Protein AF-A0AAQ3NLH4-F1 (afdb_monomer)

Organism: Vigna mungo (NCBI:txid3915)

Mean predicted aligned error: 10.69 Å

Nearest PDB structures (foldseek):
  6k2l-assembly1_B  TM=4.422E-01  e=6.473E-01  Aeromonas hydrophila
  2z4t-assembly1_A  TM=4.462E-01  e=2.396E+00  Photobacterium sp. JT-ISH-224
  4r9v-assembly1_A  TM=3.915E-01  e=8.870E+00  Photobacterium damselae

Secondary structure (DSSP, 8-state):
-----S-S-EEEE-----------------HHHHHHTS--TTS-GGGGEEEEEE--TTTHHHHHHHHHHH--TTT--EEEEESS--PPPTTHHHHSPEEEEPPP-TTS---STTHHHHHHHHHHHHHHHHT--TT--EEEEEETT----HHHHHHT-

Sequence (157 aa):
EIEFGVSSGFVVRQSLTLFPQPHTFPTPPSLLHHLSTQQNPLRKPTFHTVFGIAASSRLWRQRKEYMKLWWRPNETRGIVWLDQEVKSEAGDETLLPTLRISSDVSKFKVKNPGGELGVRISRIVSETVRLGMENVRWFVMGDDDTFFLTENLVKVL

Foldseek 3Di:
DDPPDPDAWDKDFDPPPDPDDPDDDDDDDDPVVVVVVPPPVPAALQNQEEEQAEEELVCCVPLLVLQLVADDFPNYHYEYEYCDDHDDDPCCVRRDYHYDHQDDPPVPDDPDVPVSVVVSQVSSVVVRVVVVDPNYGMYMYRYSNHDDPSVVVSVVD

Structure (mmCIF, N/CA/C/O backbone):
data_AF-A0AAQ3NLH4-F1
#
_entry.id   AF-A0AAQ3NLH4-F1
#
loop_
_atom_site.group_PDB
_atom_site.id
_atom_site.type_symbol
_atom_site.label_atom_id
_atom_site.label_alt_id
_atom_site.label_comp_id
_atom_site.label_asym_id
_atom_site.label_entity_id
_atom_site.label_seq_id
_atom_site.pdbx_PDB_ins_code
_atom_site.Cartn_x
_atom_site.Cartn_y
_atom_site.Cartn_z
_atom_site.occupancy
_atom_site.B_iso_or_equiv
_atom_site.auth_seq_id
_atom_site.auth_comp_id
_atom_site.auth_asym_id
_atom_site.auth_atom_id
_atom_site.pdbx_PDB_model_num
ATOM 1 N N . GLU A 1 1 ? -5.935 -17.051 -18.764 1.00 25.34 1 GLU A N 1
ATOM 2 C CA . GLU A 1 1 ? -5.192 -15.862 -19.213 1.00 25.34 1 GLU A CA 1
ATOM 3 C C . GLU A 1 1 ? -5.725 -14.695 -18.398 1.00 25.34 1 GLU A C 1
ATOM 5 O O . GLU A 1 1 ? -6.916 -14.435 -18.468 1.00 25.34 1 GLU A O 1
ATOM 10 N N . ILE A 1 2 ? -4.932 -14.157 -17.469 1.00 28.17 2 ILE A N 1
ATOM 11 C CA . ILE A 1 2 ? -5.350 -13.013 -16.645 1.00 28.17 2 ILE A CA 1
ATOM 12 C C . ILE A 1 2 ? -4.693 -11.797 -17.291 1.00 28.17 2 ILE A C 1
ATOM 14 O O . ILE A 1 2 ? -3.485 -11.607 -17.157 1.00 28.17 2 ILE A O 1
ATOM 18 N N . GLU A 1 3 ? -5.473 -11.034 -18.054 1.00 24.64 3 GLU A N 1
ATOM 19 C CA . GLU A 1 3 ? -5.067 -9.710 -18.518 1.00 24.64 3 GLU A CA 1
ATOM 20 C C . GLU A 1 3 ? -4.963 -8.786 -17.302 1.00 24.64 3 GLU A C 1
ATOM 22 O O . GLU A 1 3 ? -5.964 -8.406 -16.698 1.00 24.64 3 GLU A O 1
ATOM 27 N N . PHE A 1 4 ? -3.738 -8.413 -16.934 1.00 39.69 4 PHE A N 1
ATOM 28 C CA . PHE A 1 4 ? -3.491 -7.304 -16.017 1.00 39.69 4 PHE A CA 1
ATOM 29 C C . PHE A 1 4 ? -3.582 -5.994 -16.806 1.00 39.69 4 PHE A C 1
ATOM 31 O O . PHE A 1 4 ? -2.575 -5.347 -17.092 1.00 39.69 4 PHE A O 1
ATOM 38 N N . GLY A 1 5 ? -4.799 -5.633 -17.211 1.00 35.88 5 GLY A N 1
ATOM 39 C CA . GLY A 1 5 ? -5.103 -4.280 -17.659 1.00 35.88 5 GLY A CA 1
ATOM 40 C C . GLY A 1 5 ? -5.052 -3.339 -16.459 1.00 35.88 5 GLY A C 1
ATOM 41 O O . GLY A 1 5 ? -5.669 -3.639 -15.446 1.00 35.88 5 GLY A O 1
ATOM 42 N N . VAL A 1 6 ? -4.272 -2.260 -16.579 1.00 42.41 6 VAL A N 1
ATOM 43 C CA . VAL A 1 6 ? -4.249 -1.017 -15.774 1.00 42.41 6 VAL A CA 1
ATOM 44 C C . VAL A 1 6 ? -5.302 -1.005 -14.643 1.00 42.41 6 VAL A C 1
ATOM 46 O O . VAL A 1 6 ? -6.404 -0.491 -14.819 1.00 42.41 6 VAL A O 1
ATOM 49 N N . SER A 1 7 ? -5.028 -1.675 -13.517 1.00 48.31 7 SER A N 1
ATOM 50 C CA . SER A 1 7 ? -6.100 -2.126 -12.616 1.00 48.31 7 SER A CA 1
ATOM 51 C C . SER A 1 7 ? -6.325 -1.151 -11.474 1.00 48.31 7 SER A C 1
ATOM 53 O O . SER A 1 7 ? -5.512 -1.053 -10.560 1.00 48.31 7 SER A O 1
ATOM 55 N N . SER A 1 8 ? -7.507 -0.538 -11.455 1.00 62.03 8 SER A N 1
ATOM 56 C CA . SER A 1 8 ? -8.105 0.071 -10.266 1.00 62.03 8 SER A CA 1
ATOM 57 C C . SER A 1 8 ? -8.427 -1.005 -9.217 1.00 62.03 8 SER A C 1
ATOM 59 O O . SER A 1 8 ? -9.573 -1.406 -9.062 1.00 62.03 8 SER A O 1
ATOM 61 N N . GLY A 1 9 ? -7.399 -1.493 -8.522 1.00 63.31 9 GLY A N 1
ATOM 62 C CA . GLY A 1 9 ? -7.478 -2.386 -7.362 1.00 63.31 9 GLY A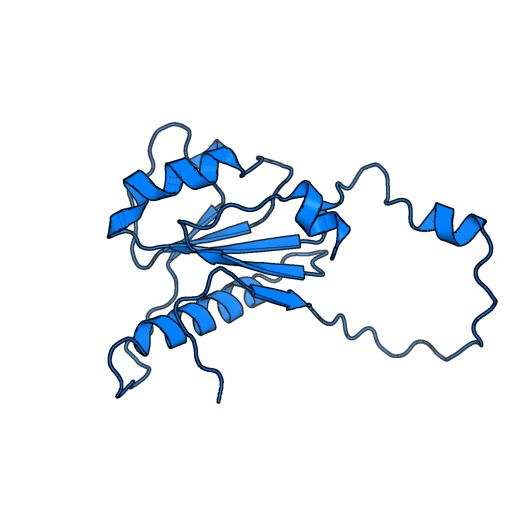 CA 1
ATOM 63 C C . GLY A 1 9 ? -8.135 -3.761 -7.562 1.00 63.31 9 GLY A C 1
ATOM 64 O O . GLY A 1 9 ? -8.789 -4.045 -8.558 1.00 63.31 9 GLY A O 1
ATOM 65 N N . PHE A 1 10 ? -7.931 -4.660 -6.597 1.00 80.31 10 PHE A N 1
ATOM 66 C CA . PHE A 1 10 ? -8.609 -5.963 -6.519 1.00 80.31 10 PHE A CA 1
ATOM 67 C C . PHE A 1 10 ? -8.602 -6.507 -5.084 1.00 80.31 10 PHE A C 1
ATOM 69 O O . PHE A 1 10 ? -7.811 -6.076 -4.249 1.00 80.31 10 PHE A O 1
ATOM 76 N N . VAL A 1 11 ? -9.474 -7.471 -4.775 1.00 76.81 11 VAL A N 1
ATOM 77 C CA . VAL A 1 11 ? -9.593 -8.063 -3.430 1.00 76.81 11 VAL A CA 1
ATOM 78 C C . VAL A 1 11 ? -9.254 -9.551 -3.467 1.00 76.81 11 VAL A C 1
ATOM 80 O O . VAL A 1 11 ? -9.771 -10.295 -4.298 1.00 76.81 11 VAL A O 1
ATOM 83 N N . VAL A 1 12 ? -8.407 -10.001 -2.541 1.00 80.50 12 VAL A N 1
ATOM 84 C CA . VAL A 1 12 ? -8.023 -11.403 -2.344 1.00 80.50 12 VAL A CA 1
ATOM 85 C C . VAL A 1 12 ? -8.553 -11.886 -0.995 1.00 80.50 12 VAL A C 1
ATOM 87 O O . VAL A 1 12 ? -8.258 -11.308 0.051 1.00 80.50 12 VAL A O 1
ATOM 90 N N . ARG A 1 13 ? -9.317 -12.982 -0.997 1.00 82.31 13 ARG A N 1
ATOM 91 C CA . ARG A 1 13 ? -9.758 -13.651 0.233 1.00 82.31 13 ARG A CA 1
ATOM 92 C C . ARG A 1 13 ? -8.680 -14.610 0.717 1.00 82.31 13 ARG A C 1
ATOM 94 O O . ARG A 1 13 ? -8.286 -15.511 -0.021 1.00 82.31 13 ARG A O 1
ATOM 101 N N . GLN A 1 14 ? -8.261 -14.484 1.971 1.00 72.88 14 GLN A N 1
ATOM 102 C CA . GLN A 1 14 ? -7.476 -15.535 2.603 1.00 72.88 14 GLN A CA 1
ATOM 103 C C . GLN A 1 14 ? -8.428 -16.652 3.031 1.00 72.88 14 GLN A C 1
ATOM 105 O O . GLN A 1 14 ? -9.231 -16.489 3.952 1.00 72.88 14 GLN A O 1
ATOM 110 N N . SER A 1 15 ? -8.374 -17.786 2.332 1.00 56.50 15 SER A N 1
ATOM 111 C CA . SER A 1 15 ? -9.094 -18.979 2.764 1.00 56.50 15 SER A CA 1
ATOM 112 C C . SER A 1 15 ? -8.401 -19.530 4.003 1.00 56.50 15 SER A C 1
ATOM 114 O O . SER A 1 15 ? -7.337 -20.139 3.909 1.00 56.50 15 SER A O 1
ATOM 116 N N . LEU A 1 16 ? -8.994 -19.307 5.172 1.00 47.88 16 LEU A N 1
ATOM 117 C CA . LEU A 1 16 ? -8.656 -20.062 6.369 1.00 47.88 16 LEU A CA 1
ATOM 118 C C . LEU A 1 16 ? -9.135 -21.495 6.117 1.00 47.88 16 LEU A C 1
ATOM 120 O O . LEU A 1 16 ? -10.303 -21.802 6.340 1.00 47.88 16 LEU A O 1
ATOM 124 N N . THR A 1 17 ? -8.276 -22.378 5.608 1.00 42.97 17 THR A N 1
ATOM 125 C CA . THR A 1 17 ? -8.531 -23.817 5.718 1.00 42.97 17 THR A CA 1
ATOM 126 C C . THR A 1 17 ? -8.405 -24.178 7.194 1.00 42.97 17 THR A C 1
ATOM 128 O O . THR A 1 17 ? -7.352 -24.612 7.656 1.00 42.97 17 THR A O 1
ATOM 131 N N . LEU A 1 18 ? -9.468 -23.931 7.962 1.00 42.66 18 LEU A N 1
ATOM 132 C CA . LEU A 1 18 ? -9.677 -24.646 9.206 1.00 42.66 18 LEU A CA 1
ATOM 133 C C . LEU A 1 18 ? -9.925 -26.106 8.826 1.00 42.66 18 LEU A C 1
ATOM 135 O O . LEU A 1 18 ? -10.737 -26.396 7.947 1.00 42.66 18 LEU A O 1
ATOM 139 N N . PHE A 1 19 ? -9.212 -27.010 9.488 1.00 35.66 19 PHE A N 1
ATOM 140 C CA . PHE A 1 19 ? -9.513 -28.436 9.517 1.00 35.66 19 PHE A CA 1
ATOM 141 C C . PHE A 1 19 ? -11.034 -28.679 9.599 1.00 35.66 19 PHE A C 1
ATOM 143 O O . PHE A 1 19 ? -11.709 -27.957 10.343 1.00 35.66 19 PHE A O 1
ATOM 150 N N . PRO A 1 20 ? -11.591 -29.669 8.872 1.00 35.78 20 PRO A N 1
ATOM 151 C CA . PRO A 1 20 ? -13.015 -29.960 8.941 1.00 35.78 20 PRO A CA 1
ATOM 152 C C . PRO A 1 20 ? -13.364 -30.374 10.374 1.00 35.78 20 PRO A C 1
ATOM 154 O O . PRO A 1 20 ? -12.907 -31.404 10.866 1.00 35.78 20 PRO A O 1
ATOM 157 N N . GLN A 1 21 ? -14.148 -29.544 11.058 1.00 44.41 21 GLN A N 1
ATOM 158 C CA . GLN A 1 21 ? -14.789 -29.936 12.308 1.00 44.41 21 GLN A CA 1
ATOM 159 C C . GLN A 1 21 ? -15.881 -30.964 11.971 1.00 44.41 21 GLN A C 1
ATOM 161 O O . GLN A 1 21 ? -16.594 -30.764 10.981 1.00 44.41 21 GLN A O 1
ATOM 166 N N . PRO A 1 22 ? -16.010 -32.063 12.737 1.00 39.84 22 PRO A N 1
ATOM 167 C CA . PRO A 1 22 ? -17.002 -33.098 12.470 1.00 39.84 22 PRO A CA 1
ATOM 168 C C . PRO A 1 22 ? -18.405 -32.488 12.396 1.00 39.84 22 PRO A C 1
ATOM 170 O O . PRO A 1 22 ? -18.835 -31.753 13.282 1.00 39.84 22 PRO A O 1
ATOM 173 N N . HIS A 1 23 ? -19.086 -32.769 11.288 1.00 40.00 23 HIS A N 1
ATOM 174 C CA . HIS A 1 23 ? -20.363 -32.178 10.921 1.00 40.00 23 HIS A CA 1
ATOM 175 C C . HIS A 1 23 ? -21.464 -32.533 11.927 1.00 40.00 23 HIS A C 1
ATOM 177 O O . HIS A 1 23 ? -21.938 -33.666 11.974 1.00 40.00 23 HIS A O 1
ATOM 183 N N . THR A 1 24 ? -21.926 -31.540 12.679 1.00 44.06 24 THR A N 1
ATOM 184 C CA . THR A 1 24 ? -23.266 -31.518 13.271 1.00 44.06 24 THR A CA 1
ATOM 185 C C . THR A 1 24 ? -24.184 -30.668 12.391 1.00 44.06 24 THR A C 1
ATOM 187 O O . THR A 1 24 ? -23.781 -29.636 11.856 1.00 44.06 24 THR A O 1
ATOM 190 N N . PHE A 1 25 ? -25.412 -31.149 12.183 1.00 41.06 25 PHE A N 1
ATOM 191 C CA . PHE A 1 25 ? -26.433 -30.527 11.335 1.00 41.06 25 PHE A CA 1
ATOM 192 C C . PHE A 1 25 ? -26.668 -29.044 11.684 1.00 41.06 25 PHE A C 1
ATOM 194 O O . PHE A 1 25 ? -26.681 -28.702 12.869 1.00 41.06 25 PHE A O 1
ATOM 201 N N . PRO A 1 26 ? -26.912 -28.158 10.695 1.00 46.19 26 PRO A N 1
ATOM 202 C CA . PRO A 1 26 ? -27.169 -26.754 10.976 1.00 46.19 26 PRO A CA 1
ATOM 203 C C . PRO A 1 26 ? -28.559 -26.584 11.601 1.00 46.19 26 PRO A C 1
ATOM 205 O O . PRO A 1 26 ? -29.585 -26.799 10.957 1.00 46.19 26 PRO A O 1
ATOM 208 N N . THR A 1 27 ? -28.596 -26.164 12.863 1.00 49.28 27 THR A N 1
ATOM 209 C CA . THR A 1 27 ? -29.790 -25.562 13.468 1.00 49.28 27 THR A CA 1
ATOM 210 C C . THR A 1 27 ? -30.096 -24.224 12.786 1.00 49.28 27 THR A C 1
ATOM 212 O O . THR A 1 27 ? -29.155 -23.486 12.476 1.00 49.28 27 THR A O 1
ATOM 215 N N . PRO A 1 28 ? -31.376 -23.865 12.565 1.00 57.44 28 PRO A N 1
ATOM 216 C CA . PRO A 1 28 ? -31.732 -22.564 12.006 1.00 57.44 28 PRO A CA 1
ATOM 217 C C . PRO A 1 28 ? -31.169 -21.432 12.885 1.00 57.44 28 PRO A C 1
ATOM 219 O O . PRO A 1 28 ? -31.146 -21.581 14.111 1.00 57.44 28 PRO A O 1
ATOM 222 N N . PRO A 1 29 ? -30.705 -20.306 12.306 1.00 53.75 29 PRO A N 1
ATOM 223 C CA . PRO A 1 29 ? -30.085 -19.246 13.088 1.00 53.75 29 PRO A CA 1
ATOM 224 C C . PRO A 1 29 ? -31.117 -18.641 14.039 1.00 53.75 29 PRO A C 1
ATOM 226 O O . PRO A 1 29 ? -32.102 -18.038 13.613 1.00 53.75 29 PRO A O 1
ATOM 229 N N . SER A 1 30 ? -30.896 -18.788 15.340 1.00 60.47 30 SER A N 1
ATOM 230 C CA . SER A 1 30 ? -31.627 -18.028 16.345 1.00 60.47 30 SER A CA 1
ATOM 231 C C . SER A 1 30 ? -31.213 -16.553 16.252 1.00 60.47 30 SER A C 1
ATOM 233 O O . SER A 1 30 ? -30.051 -16.240 15.995 1.00 60.47 30 SER A O 1
ATOM 235 N N . LEU A 1 31 ? -32.151 -15.623 16.472 1.00 52.00 31 LEU A N 1
ATOM 236 C CA . LEU A 1 31 ? -31.904 -14.166 16.437 1.00 52.00 31 LEU A CA 1
ATOM 237 C C . LEU A 1 31 ? -30.736 -13.728 17.345 1.00 52.00 31 LEU A C 1
ATOM 239 O O . LEU A 1 31 ? -30.056 -12.743 17.066 1.00 52.00 31 LEU A O 1
ATOM 243 N N . LEU A 1 32 ? -30.441 -14.512 18.385 1.00 50.38 32 LEU A N 1
ATOM 244 C CA . LEU A 1 32 ? -29.284 -14.331 19.262 1.00 50.38 32 LEU A CA 1
ATOM 245 C C . LEU A 1 32 ? -27.938 -14.585 18.558 1.00 50.38 32 LEU A C 1
ATOM 247 O O . LEU A 1 32 ? -26.945 -13.952 18.906 1.00 50.38 32 LEU A O 1
ATOM 251 N N . HIS A 1 33 ? -27.880 -15.446 17.538 1.00 50.34 33 HIS A N 1
ATOM 252 C CA . HIS A 1 33 ? -26.654 -15.695 16.775 1.00 50.34 33 HIS A CA 1
ATOM 253 C C . HIS A 1 33 ? -26.336 -14.555 15.792 1.00 50.34 33 HIS A C 1
ATOM 255 O O . HIS A 1 33 ? -25.171 -14.186 15.627 1.00 50.34 33 HIS A O 1
ATOM 261 N N . HIS A 1 34 ? -27.367 -13.915 15.223 1.00 44.47 34 HIS A N 1
ATOM 262 C CA . HIS A 1 34 ? -27.194 -12.682 14.447 1.00 44.47 34 HIS A CA 1
ATOM 263 C C . HIS A 1 34 ? -26.634 -11.545 15.320 1.00 44.47 34 HIS A C 1
ATOM 265 O O . HIS A 1 34 ? -25.743 -10.814 14.891 1.00 44.47 34 HIS A O 1
ATOM 271 N N . LEU A 1 35 ? -27.067 -11.471 16.583 1.00 41.53 35 LEU A N 1
ATOM 272 C CA . LEU A 1 35 ? -26.518 -10.542 17.574 1.00 41.53 35 LEU A CA 1
ATOM 273 C C . LEU A 1 35 ? -25.106 -10.935 18.041 1.00 41.53 35 LEU A C 1
ATOM 275 O O . LEU A 1 35 ? -24.291 -10.060 18.295 1.00 41.53 35 LEU A O 1
ATOM 279 N N . SER A 1 36 ? -24.764 -12.225 18.082 1.00 42.69 36 SER A N 1
ATOM 280 C CA . SER A 1 36 ? -23.417 -12.701 18.449 1.00 42.69 36 SER A CA 1
ATOM 281 C C . SER A 1 36 ? -22.351 -12.447 17.376 1.00 42.69 36 SER A C 1
ATOM 283 O O . SER A 1 36 ? -21.161 -12.552 17.674 1.00 42.69 36 SER A O 1
ATOM 285 N N . THR A 1 37 ? -22.746 -12.127 16.140 1.00 45.84 37 THR A N 1
ATOM 286 C CA . THR A 1 37 ? -21.803 -11.688 15.094 1.00 45.84 37 THR A CA 1
ATOM 287 C C . THR A 1 37 ? -21.522 -10.183 15.190 1.00 45.84 37 THR A C 1
ATOM 289 O O . THR A 1 37 ? -20.726 -9.650 14.415 1.00 45.84 37 THR A O 1
ATOM 292 N N . GLN A 1 38 ? -22.129 -9.488 16.164 1.00 45.41 38 GLN A N 1
ATOM 293 C CA . GLN A 1 38 ? -21.632 -8.193 16.607 1.00 45.41 38 GLN A CA 1
ATOM 294 C C . GLN A 1 38 ? -20.264 -8.429 17.243 1.00 45.41 38 GLN A C 1
ATOM 296 O O . GLN A 1 38 ? -20.131 -8.946 18.350 1.00 45.41 38 GLN A O 1
ATOM 301 N N . GLN A 1 39 ? -19.264 -8.137 16.418 1.00 49.44 39 GLN A N 1
ATOM 302 C CA . GLN A 1 39 ? -17.846 -7.988 16.690 1.00 49.44 39 GLN A CA 1
ATOM 303 C C . GLN A 1 39 ? -17.553 -7.752 18.169 1.00 49.44 39 GLN A C 1
ATOM 305 O O . GLN A 1 39 ? -18.180 -6.913 18.809 1.00 49.44 39 GLN A O 1
ATOM 310 N N . ASN A 1 40 ? -16.532 -8.441 18.682 1.00 45.53 40 ASN A N 1
ATOM 311 C CA . ASN A 1 40 ? -15.867 -8.044 19.915 1.00 45.53 40 ASN A CA 1
ATOM 312 C C . ASN A 1 40 ? -15.706 -6.506 19.898 1.00 45.53 40 ASN A C 1
ATOM 314 O O . ASN A 1 40 ? -14.986 -6.017 19.025 1.00 45.53 40 ASN A O 1
ATOM 318 N N . PRO A 1 41 ? -16.378 -5.747 20.786 1.00 50.91 41 PRO A N 1
ATOM 319 C CA . PRO A 1 41 ? -16.519 -4.290 20.665 1.00 50.91 41 PRO A CA 1
ATOM 320 C C . PRO A 1 41 ? -15.181 -3.531 20.714 1.00 50.91 41 PRO A C 1
ATOM 322 O O . PRO A 1 41 ? -15.124 -2.340 20.428 1.00 50.91 41 PRO A O 1
ATOM 325 N N . LEU A 1 42 ? -14.086 -4.232 21.026 1.00 54.25 42 LEU A N 1
ATOM 326 C CA . LEU A 1 42 ? -12.709 -3.744 20.972 1.00 54.25 42 LEU A CA 1
ATOM 327 C C . LEU A 1 42 ? -12.067 -3.768 19.571 1.00 54.25 42 LEU A C 1
ATOM 329 O O . LEU A 1 42 ? -11.038 -3.122 19.377 1.00 54.25 42 LEU A O 1
ATOM 333 N N . ARG A 1 43 ? -12.599 -4.516 18.594 1.00 61.06 43 ARG A N 1
ATOM 334 C CA . ARG A 1 43 ? -11.971 -4.689 17.269 1.00 61.06 43 ARG A CA 1
ATOM 335 C C . ARG A 1 43 ? -12.805 -4.024 16.179 1.00 61.06 43 ARG A C 1
ATOM 337 O O . ARG A 1 43 ? -13.893 -4.485 15.854 1.00 61.06 43 ARG A O 1
ATOM 344 N N . LYS A 1 44 ? -12.257 -2.956 15.588 1.00 71.88 44 LYS A N 1
ATOM 345 C CA . LYS A 1 44 ? -12.880 -2.233 14.469 1.00 71.88 44 LYS A CA 1
ATOM 346 C C . LYS A 1 44 ? -13.135 -3.178 13.282 1.00 71.88 44 LYS A C 1
ATOM 348 O O . LYS A 1 44 ? -12.299 -4.049 13.030 1.00 71.88 44 LYS A O 1
ATOM 353 N N . PRO A 1 45 ? -14.214 -2.980 12.500 1.00 70.81 45 PRO A N 1
ATOM 354 C CA . PRO A 1 45 ? -14.522 -3.796 11.321 1.00 70.81 45 PRO A CA 1
ATOM 355 C C . PRO A 1 45 ? -13.346 -3.964 10.339 1.00 70.81 45 PRO A C 1
ATOM 357 O O . PRO A 1 45 ? -13.166 -5.024 9.743 1.00 70.81 45 PRO A O 1
ATOM 360 N N . THR A 1 46 ? -12.499 -2.939 10.208 1.00 77.88 46 THR A N 1
ATOM 361 C CA . THR A 1 46 ? -11.297 -2.920 9.356 1.00 77.88 46 THR A CA 1
ATOM 362 C C . THR A 1 46 ? -10.195 -3.879 9.805 1.00 77.88 46 THR A C 1
ATOM 364 O O . THR A 1 46 ? -9.288 -4.178 9.028 1.00 77.88 46 THR A O 1
ATOM 367 N N . PHE A 1 47 ? -10.256 -4.394 11.036 1.00 84.06 47 PHE A N 1
ATOM 368 C CA . PHE A 1 47 ? -9.208 -5.225 11.622 1.00 84.06 47 PHE A CA 1
ATOM 369 C C . PHE A 1 47 ? -9.021 -6.566 10.903 1.00 84.06 47 PHE A C 1
ATOM 371 O O . PHE A 1 47 ? -7.975 -7.182 11.044 1.00 84.06 47 PHE A O 1
ATOM 378 N N . HIS A 1 48 ? -9.989 -7.020 10.107 1.00 89.88 48 HIS A N 1
ATOM 379 C CA . HIS A 1 48 ? -9.848 -8.237 9.300 1.00 89.88 48 HIS A CA 1
ATOM 380 C C . HIS A 1 48 ? -9.342 -7.986 7.875 1.00 89.88 48 HIS A C 1
ATOM 382 O O . HIS A 1 48 ? -9.179 -8.937 7.105 1.00 89.88 48 HIS A O 1
ATOM 388 N N . THR A 1 49 ? -9.043 -6.732 7.540 1.00 93.12 49 THR A N 1
ATOM 389 C CA . THR A 1 49 ? -8.599 -6.308 6.212 1.00 93.12 49 THR A CA 1
ATOM 390 C C . THR A 1 49 ? -7.157 -5.803 6.266 1.00 93.12 49 THR A C 1
ATOM 392 O O . THR A 1 49 ? -6.716 -5.245 7.277 1.00 93.12 49 THR A O 1
ATOM 395 N N . VAL A 1 50 ? -6.396 -6.052 5.201 1.00 95.06 50 VAL A N 1
ATOM 396 C CA . VAL A 1 50 ? -5.043 -5.521 4.985 1.00 95.06 50 VAL A CA 1
ATOM 397 C C . VAL A 1 50 ? -4.981 -4.895 3.604 1.00 95.06 50 VAL A C 1
ATOM 399 O O . VAL A 1 50 ? -5.346 -5.539 2.626 1.00 95.06 50 VAL A O 1
ATOM 402 N N . PHE A 1 51 ? -4.489 -3.665 3.522 1.00 95.50 51 PHE A N 1
ATOM 403 C CA . PHE A 1 51 ? -4.273 -2.969 2.260 1.00 95.50 51 PHE A CA 1
ATOM 404 C C . PHE A 1 51 ? -2.842 -3.194 1.759 1.00 95.50 51 PHE A C 1
ATOM 406 O O . PHE A 1 51 ? -1.887 -2.910 2.479 1.00 95.50 51 PHE A O 1
ATOM 413 N N . GLY A 1 52 ? -2.681 -3.704 0.541 1.00 96.31 52 GLY A N 1
ATOM 414 C CA . GLY A 1 52 ? -1.394 -3.778 -0.149 1.00 96.31 52 GLY A CA 1
ATOM 415 C C . GLY A 1 52 ? -1.369 -2.778 -1.297 1.00 96.31 52 GLY A C 1
ATOM 416 O O . GLY A 1 52 ? -2.056 -2.975 -2.295 1.00 96.31 52 GLY A O 1
ATOM 417 N N . ILE A 1 53 ? -0.596 -1.706 -1.155 1.00 96.56 53 ILE A N 1
ATOM 418 C CA . ILE A 1 53 ? -0.558 -0.611 -2.126 1.00 96.56 53 ILE A CA 1
ATOM 419 C C . ILE A 1 53 ? 0.708 -0.723 -2.967 1.00 96.56 53 ILE A C 1
ATOM 421 O O . ILE A 1 53 ? 1.807 -0.660 -2.421 1.00 96.56 53 ILE A O 1
ATOM 425 N N . ALA A 1 54 ? 0.582 -0.891 -4.279 1.00 95.88 54 ALA A N 1
ATOM 426 C CA . ALA A 1 54 ? 1.716 -0.794 -5.187 1.00 95.88 54 ALA A CA 1
ATOM 427 C C . ALA A 1 54 ? 1.959 0.682 -5.537 1.00 95.88 54 ALA A C 1
ATOM 429 O O . ALA A 1 54 ? 1.054 1.394 -5.954 1.00 95.88 54 ALA A O 1
ATOM 430 N N . ALA A 1 55 ? 3.191 1.151 -5.361 1.00 95.75 55 ALA A N 1
ATOM 431 C CA . ALA A 1 55 ? 3.557 2.539 -5.617 1.00 95.75 55 ALA A CA 1
ATOM 432 C C . ALA A 1 55 ? 4.852 2.630 -6.425 1.00 95.75 55 ALA A C 1
ATOM 434 O O . ALA A 1 55 ? 5.682 1.710 -6.394 1.00 95.75 55 ALA A O 1
ATOM 435 N N . SER A 1 56 ? 5.031 3.755 -7.120 1.00 94.38 56 SER A N 1
ATOM 436 C CA . SER A 1 56 ? 6.309 4.117 -7.737 1.00 94.38 56 SER A CA 1
ATOM 437 C C . SER A 1 56 ? 7.005 5.194 -6.912 1.00 94.38 56 SER A C 1
ATOM 439 O O . SER A 1 56 ? 6.453 6.268 -6.666 1.00 94.38 56 SER A O 1
ATOM 441 N N . SER A 1 57 ? 8.263 4.944 -6.559 1.00 96.00 57 SER A N 1
ATOM 442 C CA . SER A 1 57 ? 9.165 5.894 -5.899 1.00 96.00 57 SER A CA 1
ATOM 443 C C . SER A 1 57 ? 9.267 7.225 -6.645 1.00 96.00 57 SER A C 1
ATOM 445 O O . SER A 1 57 ? 9.351 8.282 -6.018 1.00 96.00 57 SER A O 1
ATOM 447 N N . ARG A 1 58 ? 9.160 7.199 -7.981 1.00 95.81 58 ARG A N 1
ATOM 448 C CA . ARG A 1 58 ? 9.185 8.393 -8.836 1.00 95.81 58 ARG A CA 1
ATOM 449 C C . ARG A 1 58 ? 8.019 9.346 -8.569 1.00 95.81 58 ARG A C 1
ATOM 451 O O . ARG A 1 58 ? 8.212 10.559 -8.613 1.00 95.81 58 ARG A O 1
ATOM 458 N N . LEU A 1 59 ? 6.817 8.817 -8.339 1.00 94.56 59 LEU A N 1
ATOM 459 C CA . LEU A 1 59 ? 5.597 9.613 -8.127 1.00 94.56 59 LEU A CA 1
ATOM 460 C C . LEU A 1 59 ? 5.231 9.751 -6.645 1.00 94.56 59 LEU A C 1
ATOM 462 O O . LEU A 1 59 ? 4.334 10.524 -6.300 1.00 94.56 59 LEU A O 1
ATOM 466 N N . TRP A 1 60 ? 5.955 9.051 -5.771 1.00 95.25 60 TRP A N 1
ATOM 467 C CA . TRP A 1 60 ? 5.658 8.928 -4.351 1.00 95.25 60 TRP A CA 1
ATOM 468 C C . TRP A 1 60 ? 5.436 10.265 -3.646 1.00 95.25 60 TRP A C 1
ATOM 470 O O . TRP A 1 60 ? 4.452 10.419 -2.926 1.00 95.25 60 TRP A O 1
ATOM 480 N N . ARG A 1 61 ? 6.305 11.256 -3.895 1.00 94.31 61 ARG A N 1
ATOM 481 C CA . ARG A 1 61 ? 6.221 12.574 -3.244 1.00 94.31 61 ARG A CA 1
ATOM 482 C C . ARG A 1 61 ? 4.851 13.233 -3.426 1.00 94.31 61 ARG A C 1
ATOM 484 O O . ARG A 1 61 ? 4.383 13.888 -2.507 1.00 94.31 61 ARG A O 1
ATOM 491 N N . GLN A 1 62 ? 4.226 13.058 -4.591 1.00 94.12 62 GLN A N 1
ATOM 492 C CA . GLN A 1 62 ? 2.899 13.599 -4.879 1.00 94.12 62 GLN A CA 1
ATOM 493 C C . GLN A 1 62 ? 1.791 12.623 -4.467 1.00 94.12 62 GLN A C 1
ATOM 495 O O . GLN A 1 62 ? 0.819 13.026 -3.834 1.00 94.12 62 GLN A O 1
ATOM 500 N N . ARG A 1 63 ? 1.924 11.338 -4.817 1.00 94.81 63 ARG A N 1
ATOM 501 C CA . ARG A 1 63 ? 0.846 10.350 -4.647 1.00 94.81 63 ARG A CA 1
ATOM 502 C C . ARG A 1 63 ? 0.595 9.959 -3.191 1.00 94.81 63 ARG A C 1
ATOM 504 O O . ARG A 1 63 ? -0.544 9.668 -2.829 1.00 94.81 63 ARG A O 1
ATOM 511 N N . LYS A 1 64 ? 1.601 10.065 -2.316 1.00 95.00 64 LYS A N 1
ATOM 512 C CA . LYS A 1 64 ? 1.410 9.843 -0.875 1.00 95.00 64 LYS A CA 1
ATOM 513 C C . LYS A 1 64 ? 0.380 10.795 -0.256 1.00 95.00 64 LYS A C 1
ATOM 515 O O . LYS A 1 64 ? -0.301 10.410 0.689 1.00 95.00 64 LYS A O 1
ATOM 520 N N . GLU A 1 65 ? 0.213 12.004 -0.800 1.00 94.25 65 GLU A N 1
ATOM 521 C CA . GLU A 1 65 ? -0.757 12.976 -0.283 1.00 94.25 65 GLU A CA 1
ATOM 522 C C . GLU A 1 65 ? -2.204 12.507 -0.485 1.00 94.25 65 GLU A C 1
ATOM 524 O O . GLU A 1 65 ? -3.044 12.724 0.384 1.00 94.25 65 GLU A O 1
ATOM 529 N N . TYR A 1 66 ? -2.498 11.772 -1.564 1.00 92.38 66 TYR A N 1
ATOM 530 C CA . TYR A 1 66 ? -3.820 11.166 -1.763 1.00 92.38 66 TYR A CA 1
ATOM 531 C C . TYR A 1 66 ? -4.107 10.071 -0.740 1.00 92.38 66 TYR A C 1
ATOM 533 O O . TYR A 1 66 ? -5.234 9.936 -0.262 1.00 92.38 66 TYR A O 1
ATOM 541 N N . MET A 1 67 ? -3.080 9.320 -0.350 1.00 93.31 67 MET A N 1
ATOM 542 C CA . MET A 1 67 ? -3.215 8.284 0.665 1.00 93.31 67 MET A CA 1
ATOM 543 C C . MET A 1 67 ? -3.524 8.860 2.047 1.00 93.31 67 MET A C 1
ATOM 545 O O . MET A 1 67 ? -4.363 8.305 2.756 1.00 93.31 67 MET A O 1
ATOM 549 N N . LYS A 1 68 ? -2.942 10.015 2.399 1.00 94.06 68 LYS A N 1
ATOM 550 C CA . LYS A 1 68 ? -3.246 10.724 3.658 1.00 94.06 68 LYS A CA 1
ATOM 551 C C . LYS A 1 68 ? -4.732 11.080 3.792 1.00 94.06 68 LYS A C 1
ATOM 553 O O . LYS A 1 68 ? -5.233 11.207 4.906 1.00 94.06 68 LYS A O 1
ATOM 558 N N . LEU A 1 69 ? -5.464 11.200 2.680 1.00 93.38 69 LEU A N 1
ATOM 559 C CA . LEU A 1 69 ? -6.888 11.544 2.699 1.00 93.38 69 LEU A CA 1
ATOM 560 C C . LEU A 1 69 ? -7.770 10.416 3.254 1.00 93.38 69 LEU A C 1
ATOM 562 O O . LEU A 1 69 ? -8.749 10.689 3.955 1.00 93.38 69 LEU A O 1
ATOM 566 N N . TRP A 1 70 ? -7.436 9.152 2.986 1.00 93.19 70 TRP A N 1
ATOM 567 C CA . TRP A 1 70 ? -8.267 8.001 3.373 1.00 93.19 70 TRP A CA 1
ATOM 568 C C . TRP A 1 70 ? -7.617 7.085 4.410 1.00 93.19 70 TRP A C 1
ATOM 570 O O . TRP A 1 70 ? -8.329 6.37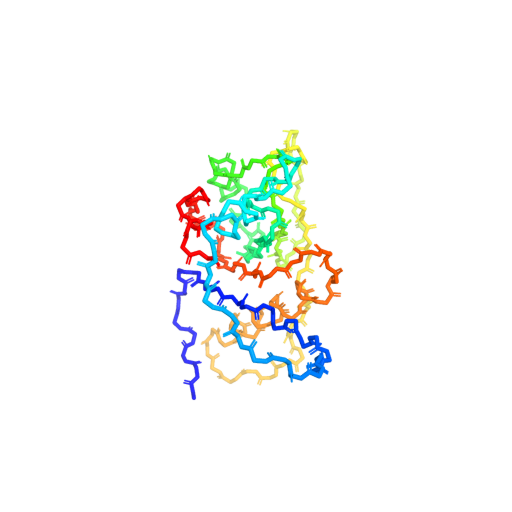5 5.123 1.00 93.19 70 TRP A O 1
ATOM 580 N N . TRP A 1 71 ? -6.289 7.112 4.539 1.00 94.12 71 TRP A N 1
ATOM 581 C CA . TRP A 1 71 ? -5.586 6.343 5.556 1.00 94.12 71 TRP A CA 1
ATOM 582 C C . TRP A 1 71 ? -5.952 6.840 6.957 1.00 94.12 71 TRP A C 1
ATOM 584 O O . TRP A 1 71 ? -6.014 8.046 7.215 1.00 94.12 71 TRP A O 1
ATOM 594 N N . ARG A 1 72 ? -6.230 5.913 7.873 1.00 92.94 72 ARG A N 1
ATOM 595 C CA . ARG A 1 72 ? -6.584 6.223 9.261 1.00 92.94 72 ARG A CA 1
ATOM 596 C C . ARG A 1 72 ? -5.632 5.471 10.187 1.00 92.94 72 ARG A C 1
ATOM 598 O O . ARG A 1 72 ? -5.800 4.263 10.377 1.00 92.94 72 ARG A O 1
ATOM 605 N N . PRO A 1 73 ? -4.627 6.153 10.762 1.00 90.12 73 PRO A N 1
ATOM 606 C CA . PRO A 1 73 ? -3.676 5.523 11.671 1.00 90.12 73 PRO A CA 1
ATOM 607 C C . PRO A 1 73 ? -4.408 4.800 12.804 1.00 90.12 73 PRO A C 1
ATOM 609 O O . PRO A 1 73 ? -5.390 5.310 13.339 1.00 90.12 73 PRO A O 1
ATOM 612 N N . ASN A 1 74 ? -3.947 3.601 13.161 1.00 87.25 74 ASN A N 1
ATOM 613 C CA . ASN A 1 74 ? -4.572 2.717 14.160 1.00 87.25 74 ASN A CA 1
ATOM 614 C C . ASN A 1 74 ? -5.968 2.168 13.797 1.00 87.25 74 ASN A C 1
ATOM 616 O O . ASN A 1 74 ? -6.554 1.433 14.593 1.00 87.25 74 ASN A O 1
ATOM 620 N N . GLU A 1 75 ? -6.507 2.474 12.615 1.00 89.62 75 GLU A N 1
ATOM 621 C CA . GLU A 1 75 ? -7.765 1.892 12.127 1.00 89.62 75 GLU A CA 1
ATOM 622 C C . GLU A 1 75 ? -7.552 1.058 10.869 1.00 89.62 75 GLU A C 1
ATOM 624 O O . GLU A 1 75 ? -8.074 -0.054 10.759 1.00 89.62 75 GLU A O 1
ATOM 629 N N . THR A 1 76 ? -6.773 1.580 9.925 1.00 92.25 76 THR A N 1
ATOM 630 C CA . THR A 1 76 ? -6.377 0.882 8.707 1.00 92.25 76 THR A CA 1
ATOM 631 C C . THR A 1 76 ? -5.049 0.165 8.914 1.00 92.25 76 THR A C 1
ATOM 633 O O . THR A 1 76 ? -4.176 0.612 9.656 1.00 92.25 76 THR A O 1
ATOM 636 N N . ARG A 1 77 ? -4.896 -0.985 8.254 1.00 93.38 77 ARG A N 1
ATOM 637 C CA . ARG A 1 77 ? -3.706 -1.841 8.337 1.00 93.38 77 ARG A CA 1
ATOM 638 C C . ARG A 1 77 ? -3.245 -2.160 6.929 1.00 93.38 77 ARG A C 1
ATOM 640 O O . ARG A 1 77 ? -4.079 -2.465 6.082 1.00 93.38 77 ARG A O 1
ATOM 647 N N . GLY A 1 78 ? -1.950 -2.097 6.661 1.00 94.62 78 GLY A N 1
ATOM 648 C CA . GLY A 1 78 ? -1.489 -2.174 5.285 1.00 94.62 78 GLY A CA 1
ATOM 649 C C . GLY A 1 78 ? -0.063 -1.713 5.087 1.00 94.62 78 GLY A C 1
ATOM 650 O O . GLY A 1 78 ? 0.600 -1.266 6.025 1.00 94.62 78 GLY A O 1
ATOM 651 N N . ILE A 1 79 ? 0.398 -1.889 3.855 1.00 97.00 79 ILE A N 1
ATOM 652 C CA . ILE A 1 79 ? 1.781 -1.690 3.437 1.00 97.00 79 ILE A CA 1
ATOM 653 C C . ILE A 1 79 ? 1.790 -1.065 2.056 1.00 97.00 79 ILE A C 1
ATOM 655 O O . ILE A 1 79 ? 1.017 -1.459 1.180 1.00 97.00 79 ILE A O 1
ATOM 659 N N . VAL A 1 80 ? 2.708 -0.128 1.867 1.00 97.38 80 VAL A N 1
ATOM 660 C CA . VAL A 1 80 ? 3.034 0.440 0.565 1.00 97.38 80 VAL A CA 1
ATOM 661 C C . VAL A 1 80 ? 4.308 -0.216 0.066 1.00 97.38 80 VAL A C 1
ATOM 663 O O . VAL A 1 80 ? 5.336 -0.190 0.742 1.00 97.38 80 VAL A O 1
ATOM 666 N N . TRP A 1 81 ? 4.241 -0.789 -1.125 1.00 97.94 81 TRP A N 1
ATOM 667 C CA . TRP A 1 81 ? 5.350 -1.431 -1.806 1.00 97.94 81 TRP A CA 1
ATOM 668 C C . TRP A 1 81 ? 5.892 -0.511 -2.894 1.00 97.94 81 TRP A C 1
ATOM 670 O O . TRP A 1 81 ? 5.253 -0.291 -3.926 1.00 97.94 81 TRP A O 1
ATOM 680 N N . LEU A 1 82 ? 7.089 0.012 -2.662 1.00 97.31 82 LEU A N 1
ATOM 681 C CA . LEU A 1 82 ? 7.835 0.863 -3.579 1.00 97.31 82 LEU A CA 1
ATOM 682 C C . LEU A 1 82 ? 8.813 0.029 -4.406 1.00 97.31 82 LEU A C 1
ATOM 684 O O . LEU A 1 82 ? 9.234 -1.054 -4.009 1.00 97.31 82 LEU A O 1
ATOM 688 N N . ASP A 1 83 ? 9.142 0.510 -5.594 1.00 94.88 83 ASP A N 1
ATOM 689 C CA . ASP A 1 83 ? 10.191 -0.048 -6.451 1.00 94.88 83 ASP A CA 1
ATOM 690 C C . ASP A 1 83 ? 11.599 0.341 -5.970 1.00 94.88 83 ASP A C 1
ATOM 692 O O . ASP A 1 83 ? 12.542 -0.418 -6.180 1.00 94.88 83 ASP A O 1
ATOM 696 N N . GLN A 1 84 ? 11.743 1.487 -5.296 1.00 95.94 84 GLN A N 1
ATOM 697 C CA . GLN A 1 84 ? 13.001 1.982 -4.727 1.00 95.94 84 GLN A CA 1
ATOM 698 C C . GLN A 1 84 ? 12.768 2.762 -3.426 1.00 95.94 84 GLN A C 1
ATOM 700 O O . GLN A 1 84 ? 11.645 3.163 -3.115 1.00 95.94 84 GLN A O 1
ATOM 705 N N . GLU A 1 85 ? 13.840 2.986 -2.663 1.00 96.19 85 GLU A N 1
ATOM 706 C CA . GLU A 1 85 ? 13.801 3.813 -1.456 1.00 96.19 85 GLU A CA 1
ATOM 707 C C . GLU A 1 85 ? 13.451 5.271 -1.767 1.00 96.19 85 GLU A C 1
ATOM 709 O O . GLU A 1 85 ? 13.835 5.840 -2.790 1.00 96.19 85 GLU A O 1
ATOM 714 N N . VAL A 1 86 ? 12.718 5.890 -0.844 1.00 95.69 86 VAL A N 1
ATOM 715 C CA . VAL A 1 86 ? 12.246 7.272 -0.936 1.00 95.69 86 VAL A CA 1
ATOM 716 C C . VAL A 1 86 ? 12.566 8.008 0.355 1.00 95.69 86 VAL A C 1
ATOM 718 O O . VAL A 1 86 ? 12.688 7.408 1.420 1.00 95.69 86 VAL A O 1
ATOM 721 N N . LYS A 1 87 ? 12.677 9.332 0.270 1.00 92.50 87 LYS A N 1
ATOM 722 C CA . LYS A 1 87 ? 12.860 10.170 1.455 1.00 92.50 87 LYS A CA 1
ATOM 723 C C . LYS A 1 87 ? 11.541 10.277 2.219 1.00 92.50 87 LYS A C 1
ATOM 725 O O . LYS A 1 87 ? 10.526 10.647 1.627 1.00 92.50 87 LYS A O 1
ATOM 730 N N . SER A 1 88 ? 11.584 10.002 3.518 1.00 87.94 88 SER A N 1
ATOM 731 C CA . SER A 1 88 ? 10.485 10.298 4.438 1.00 87.94 88 SER A CA 1
ATOM 732 C C . SER A 1 88 ? 10.501 11.777 4.816 1.00 87.94 88 SER A C 1
ATOM 734 O O . SER A 1 88 ? 11.562 12.345 5.087 1.00 87.94 88 SER A O 1
ATOM 736 N N . GLU A 1 89 ? 9.329 12.403 4.834 1.00 89.50 89 GLU A N 1
ATOM 737 C CA . GLU A 1 89 ? 9.139 13.763 5.338 1.00 89.50 89 GLU A CA 1
ATOM 738 C C . GLU A 1 89 ? 8.544 13.729 6.756 1.00 89.50 89 GLU A C 1
ATOM 740 O O . GLU A 1 89 ? 8.022 12.710 7.217 1.00 89.50 89 GLU A O 1
ATOM 745 N N . ALA A 1 90 ? 8.632 14.849 7.477 1.00 86.56 90 ALA A N 1
ATOM 746 C CA . ALA A 1 90 ? 8.104 14.940 8.834 1.00 86.56 90 ALA A CA 1
ATOM 747 C C . ALA A 1 90 ? 6.596 14.623 8.865 1.00 86.56 90 ALA A C 1
ATOM 749 O O . ALA A 1 90 ? 5.812 15.213 8.124 1.00 86.56 90 ALA A O 1
ATOM 750 N N . GLY A 1 91 ? 6.197 13.694 9.737 1.00 83.31 91 GLY A N 1
ATOM 751 C CA . GLY A 1 91 ? 4.804 13.257 9.883 1.00 83.31 91 GLY A CA 1
ATOM 752 C C . GLY A 1 91 ? 4.357 12.156 8.914 1.00 83.31 91 GLY A C 1
ATOM 753 O O . GLY A 1 91 ? 3.260 11.630 9.080 1.00 83.31 91 GLY A O 1
ATOM 754 N N . ASP A 1 92 ? 5.183 11.742 7.947 1.00 90.25 92 ASP A N 1
ATOM 755 C CA . ASP A 1 92 ? 4.833 10.623 7.060 1.00 90.25 92 ASP A CA 1
ATOM 756 C C . ASP A 1 92 ? 4.681 9.307 7.837 1.00 90.25 92 ASP A C 1
ATOM 758 O O . ASP A 1 92 ? 3.743 8.555 7.591 1.00 90.25 92 ASP A O 1
ATOM 762 N N . GLU A 1 93 ? 5.549 9.052 8.819 1.00 83.94 93 GLU A N 1
ATOM 763 C CA . GLU A 1 93 ? 5.536 7.817 9.619 1.00 83.94 93 GLU A CA 1
ATOM 764 C C . GLU A 1 93 ? 4.235 7.614 10.403 1.00 83.94 93 GLU A C 1
ATOM 766 O O . GLU A 1 93 ? 3.849 6.481 10.687 1.00 83.94 93 GLU A O 1
ATOM 771 N N . THR A 1 94 ? 3.551 8.705 10.754 1.00 88.19 94 THR A N 1
ATOM 772 C CA . THR A 1 94 ? 2.292 8.653 11.501 1.00 88.19 94 THR A CA 1
ATOM 773 C C . THR A 1 94 ? 1.072 8.694 10.591 1.00 88.19 94 THR A C 1
ATOM 775 O O . THR A 1 94 ? 0.026 8.190 10.989 1.00 88.19 94 THR A O 1
ATOM 778 N N . LEU A 1 95 ? 1.180 9.274 9.390 1.00 93.25 95 LEU A N 1
ATOM 779 C CA . LEU A 1 95 ? 0.055 9.509 8.475 1.00 93.25 95 LEU A CA 1
ATOM 780 C C . LEU A 1 95 ? -0.014 8.535 7.296 1.00 93.25 95 LEU A C 1
ATOM 782 O O . LEU A 1 95 ? -0.994 8.565 6.552 1.00 93.25 95 LEU A O 1
ATOM 786 N N . LEU A 1 96 ? 0.994 7.687 7.108 1.00 94.81 96 LEU A N 1
ATOM 787 C CA . LEU A 1 96 ? 1.068 6.731 6.005 1.00 94.81 96 LEU A CA 1
ATOM 788 C C . LEU A 1 96 ? 1.187 5.289 6.525 1.00 94.81 96 LEU A C 1
ATOM 790 O O . LEU A 1 96 ? 1.563 5.066 7.678 1.00 94.81 96 LEU A O 1
ATOM 794 N N . PRO A 1 97 ? 0.864 4.282 5.695 1.00 94.88 97 PRO A N 1
ATOM 795 C CA . PRO A 1 97 ? 1.172 2.893 6.007 1.00 94.88 97 PRO A CA 1
ATOM 796 C C . PRO A 1 97 ? 2.685 2.653 6.030 1.00 94.88 97 PRO A C 1
ATOM 798 O O . PRO A 1 97 ? 3.474 3.441 5.507 1.00 94.88 97 PRO A O 1
ATOM 801 N N . THR A 1 98 ? 3.093 1.501 6.561 1.00 95.06 98 THR A N 1
ATOM 802 C CA . THR A 1 98 ? 4.494 1.071 6.508 1.00 95.06 98 THR A CA 1
ATOM 803 C C . THR A 1 98 ? 4.981 0.981 5.061 1.00 95.06 98 THR A C 1
ATOM 805 O O . THR A 1 98 ? 4.348 0.326 4.230 1.00 95.06 98 THR A O 1
ATOM 808 N N . LEU A 1 99 ? 6.131 1.592 4.774 1.00 96.50 99 LEU A N 1
ATOM 809 C CA . LEU A 1 99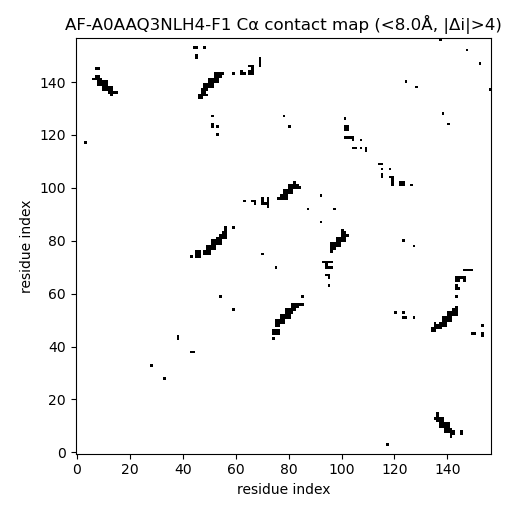 ? 6.784 1.511 3.469 1.00 96.50 99 LEU A CA 1
ATOM 810 C C . LEU A 1 99 ? 7.702 0.285 3.408 1.00 96.50 99 LEU A C 1
ATOM 812 O O . LEU A 1 99 ? 8.420 -0.016 4.364 1.00 96.50 99 LEU A O 1
ATOM 816 N N . ARG A 1 100 ? 7.690 -0.423 2.279 1.00 97.31 100 ARG A N 1
ATOM 817 C CA . ARG A 1 100 ? 8.599 -1.533 1.967 1.00 97.31 100 ARG A CA 1
ATOM 818 C C . ARG A 1 100 ? 9.031 -1.474 0.511 1.00 97.31 100 ARG A C 1
ATOM 820 O O . ARG A 1 100 ? 8.319 -0.932 -0.327 1.00 97.31 100 ARG A O 1
ATOM 827 N N . ILE A 1 101 ? 10.174 -2.080 0.205 1.00 97.62 101 ILE A N 1
ATOM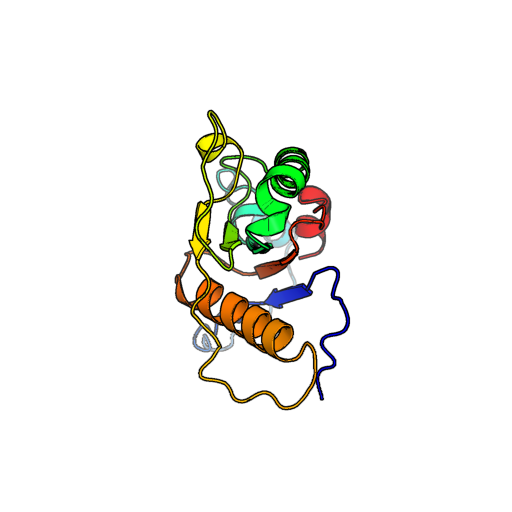 828 C CA . ILE A 1 101 ? 10.644 -2.249 -1.172 1.00 97.62 101 ILE A CA 1
ATOM 829 C C . ILE A 1 101 ? 10.182 -3.610 -1.688 1.00 97.62 101 ILE A C 1
ATOM 831 O O . ILE A 1 101 ? 10.417 -4.631 -1.038 1.00 97.62 101 ILE A O 1
ATOM 835 N N . SER A 1 102 ? 9.501 -3.625 -2.834 1.00 95.62 102 SER A N 1
ATOM 836 C CA . SER A 1 102 ? 9.125 -4.866 -3.520 1.00 95.62 102 SER A CA 1
ATOM 837 C C . SER A 1 102 ? 10.374 -5.575 -4.033 1.00 95.62 102 SER A C 1
ATOM 839 O O . SER A 1 102 ? 11.259 -4.911 -4.576 1.00 95.62 102 SER A O 1
ATOM 841 N N . SER A 1 103 ? 10.438 -6.906 -3.923 1.00 93.75 103 SER A N 1
ATOM 842 C CA . SER A 1 103 ? 11.569 -7.667 -4.477 1.00 93.75 103 SER A CA 1
ATOM 843 C C . SER A 1 103 ? 11.789 -7.368 -5.962 1.00 93.75 103 SER A C 1
ATOM 845 O O . SER A 1 103 ? 10.832 -7.274 -6.732 1.00 93.75 103 SER A O 1
ATOM 847 N N . ASP A 1 104 ? 13.058 -7.354 -6.371 1.00 90.38 104 ASP A N 1
ATOM 848 C CA . ASP A 1 104 ? 13.442 -7.270 -7.777 1.00 90.38 104 ASP A CA 1
ATOM 849 C C . ASP A 1 104 ? 12.826 -8.409 -8.612 1.00 90.38 104 ASP A C 1
ATOM 851 O O . ASP A 1 104 ? 12.817 -9.584 -8.218 1.00 90.38 104 ASP A O 1
ATOM 855 N N . VAL A 1 105 ? 12.322 -8.035 -9.788 1.00 90.19 105 VAL A N 1
ATOM 856 C CA . VAL A 1 105 ? 11.677 -8.926 -10.756 1.00 90.19 105 VAL A CA 1
ATOM 857 C C . VAL A 1 105 ? 12.494 -9.113 -12.036 1.00 90.19 105 VAL A C 1
ATOM 859 O O . VAL A 1 105 ? 12.061 -9.862 -12.908 1.00 90.19 105 VAL A O 1
ATOM 862 N N . SER A 1 106 ? 13.699 -8.536 -12.135 1.00 87.00 106 SER A N 1
ATOM 863 C CA . SER A 1 106 ? 14.573 -8.647 -13.320 1.00 87.00 106 SER A CA 1
ATOM 864 C C . SER A 1 106 ? 14.886 -10.094 -13.737 1.00 87.00 106 SER A C 1
ATOM 866 O O . SER A 1 106 ? 15.139 -10.392 -14.904 1.00 87.00 106 SER A O 1
ATOM 868 N N . LYS A 1 107 ? 14.829 -11.033 -12.783 1.00 88.50 107 LYS A N 1
ATOM 869 C CA . LYS A 1 107 ? 15.050 -12.472 -13.010 1.00 88.50 107 LYS A CA 1
ATOM 870 C C . LYS A 1 107 ? 13.928 -13.131 -13.816 1.00 88.50 107 LYS A C 1
ATOM 872 O O . LYS A 1 107 ? 14.139 -14.201 -14.392 1.00 88.50 107 LYS A O 1
ATOM 877 N N . PHE A 1 108 ? 12.742 -12.530 -13.849 1.00 86.69 108 PHE A N 1
ATOM 878 C CA . PHE A 1 108 ? 11.623 -13.016 -14.643 1.00 86.69 108 PHE A CA 1
ATOM 879 C C . PHE A 1 108 ? 11.764 -12.472 -16.063 1.00 86.69 108 PHE A C 1
ATOM 881 O O . PHE A 1 108 ? 11.569 -11.290 -16.318 1.00 86.69 108 PHE A O 1
ATOM 888 N N . LYS A 1 109 ? 12.111 -13.347 -17.011 1.00 85.94 109 LYS A N 1
ATOM 889 C CA . LYS A 1 109 ? 12.222 -12.969 -18.423 1.00 85.94 109 LYS A CA 1
ATOM 890 C C . LYS A 1 109 ? 10.828 -12.722 -18.996 1.00 85.94 109 LYS A C 1
ATOM 892 O O . LYS A 1 109 ? 10.132 -13.679 -19.341 1.00 85.94 109 LYS A O 1
ATOM 897 N N . VAL A 1 110 ? 10.435 -11.458 -19.118 1.00 84.12 110 VAL A N 1
ATOM 898 C CA . VAL A 1 110 ? 9.162 -11.070 -19.734 1.00 84.12 110 VAL A CA 1
ATOM 899 C C . VAL A 1 110 ? 9.412 -10.554 -21.148 1.00 84.12 110 VAL A C 1
ATOM 901 O O . VAL A 1 110 ? 10.292 -9.732 -21.369 1.00 84.12 110 VAL A O 1
ATOM 904 N N . LYS A 1 111 ? 8.669 -11.077 -22.129 1.00 81.62 111 LYS A N 1
ATOM 905 C CA . LYS A 1 111 ? 8.844 -10.727 -23.552 1.00 81.62 111 LYS A CA 1
ATOM 906 C C . LYS A 1 111 ? 7.989 -9.537 -23.996 1.00 81.62 111 LYS A C 1
ATOM 908 O O . LYS A 1 111 ? 8.258 -8.958 -25.042 1.00 81.62 111 LYS A O 1
ATOM 913 N N . ASN A 1 112 ? 6.969 -9.189 -23.214 1.00 82.31 112 ASN A N 1
ATOM 914 C CA . ASN A 1 112 ? 5.966 -8.196 -23.581 1.00 82.31 112 ASN A CA 1
ATOM 915 C C . ASN A 1 112 ? 6.247 -6.859 -22.875 1.00 82.31 112 ASN A C 1
ATOM 917 O O . ASN A 1 112 ? 6.503 -6.872 -21.664 1.00 82.31 112 ASN A O 1
ATOM 921 N N . PRO A 1 113 ? 6.144 -5.714 -23.578 1.00 76.19 113 PRO A N 1
ATOM 922 C CA . PRO A 1 113 ? 6.198 -4.394 -22.955 1.00 76.19 113 PRO A CA 1
ATOM 923 C C . PRO A 1 113 ? 5.191 -4.283 -21.805 1.00 76.19 113 PRO A C 1
ATOM 925 O O . PRO A 1 113 ? 4.035 -4.673 -21.945 1.00 76.19 113 PRO A O 1
ATOM 928 N N . GLY A 1 114 ? 5.637 -3.790 -20.649 1.00 77.81 114 GLY A N 1
ATOM 929 C CA . GLY A 1 114 ? 4.798 -3.652 -19.451 1.00 77.81 114 GLY A CA 1
ATOM 930 C C . GLY A 1 114 ? 4.573 -4.942 -18.653 1.00 77.81 114 GLY A C 1
ATOM 931 O O . GLY A 1 114 ? 4.036 -4.884 -17.550 1.00 77.81 114 GLY A O 1
ATOM 932 N N . GLY A 1 115 ? 5.025 -6.104 -19.128 1.00 83.75 115 GLY A N 1
ATOM 933 C CA . GLY A 1 115 ? 4.819 -7.355 -18.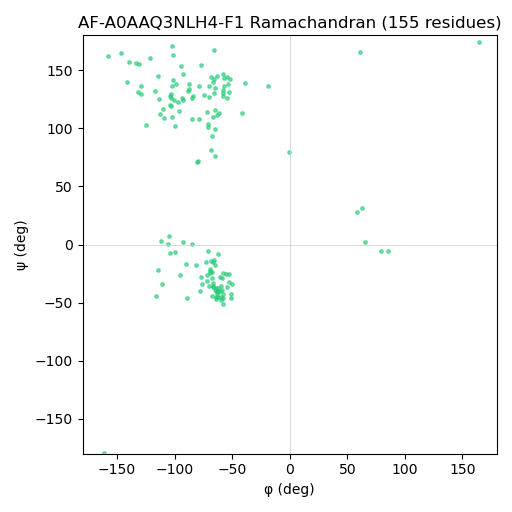3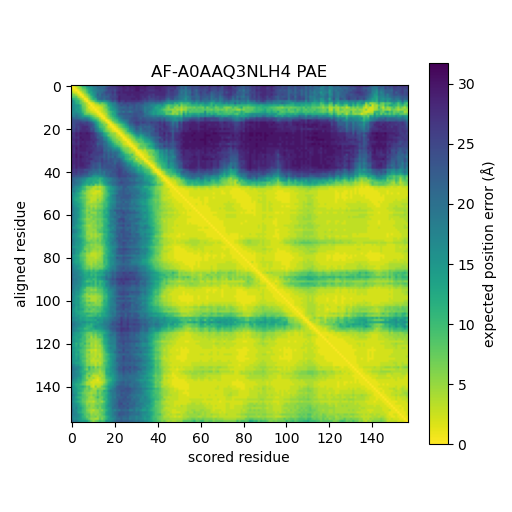98 1.00 83.75 115 GLY A CA 1
ATOM 934 C C . GLY A 1 115 ? 5.599 -7.449 -17.075 1.00 83.75 115 GLY A C 1
ATOM 935 O O . GLY A 1 115 ? 5.161 -8.136 -16.154 1.00 83.75 115 GLY A O 1
ATOM 936 N N . GLU A 1 116 ? 6.694 -6.698 -16.927 1.00 86.81 116 GLU A N 1
ATOM 937 C CA . GLU A 1 116 ? 7.412 -6.548 -15.650 1.00 86.81 116 GLU A CA 1
ATOM 938 C C . GLU A 1 116 ? 6.521 -5.955 -14.548 1.00 86.81 116 GLU A C 1
ATOM 940 O O . GLU A 1 116 ?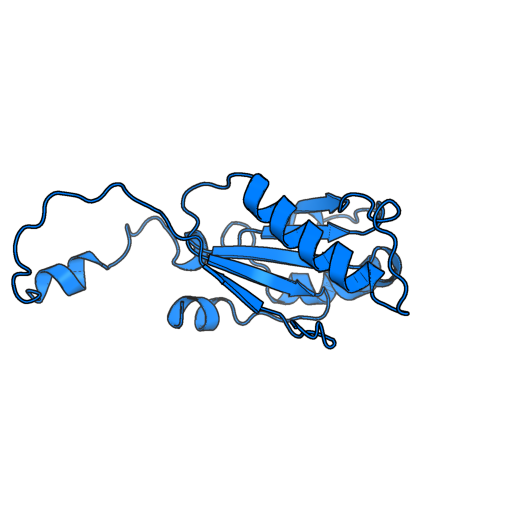 6.600 -6.388 -13.398 1.00 86.81 116 GLU A O 1
ATOM 945 N N . LEU A 1 117 ? 5.619 -5.027 -14.897 1.00 87.06 117 LEU A N 1
ATOM 946 C CA . LEU A 1 117 ? 4.670 -4.442 -13.949 1.00 87.06 117 LEU A CA 1
ATOM 947 C C . LEU A 1 117 ? 3.700 -5.504 -13.419 1.00 87.06 117 LEU A C 1
ATOM 949 O O . LEU A 1 117 ? 3.505 -5.606 -12.211 1.00 87.06 117 LEU A O 1
ATOM 953 N N . GLY A 1 118 ? 3.148 -6.344 -14.299 1.00 87.81 118 GLY A N 1
ATOM 954 C CA . GLY A 1 118 ? 2.260 -7.442 -13.899 1.00 87.81 118 GLY A CA 1
ATOM 955 C C . GLY A 1 118 ? 2.957 -8.469 -12.998 1.00 87.81 118 GLY A C 1
ATOM 956 O O . GLY A 1 118 ? 2.395 -8.910 -11.988 1.00 87.81 118 GLY A O 1
ATOM 957 N N . VAL A 1 119 ? 4.215 -8.805 -13.306 1.00 91.38 119 VAL A N 1
ATOM 958 C CA . VAL A 1 119 ? 5.042 -9.670 -12.446 1.00 91.38 119 VAL A CA 1
ATOM 959 C C . VAL A 1 119 ? 5.294 -9.010 -11.091 1.00 91.38 119 VAL A C 1
ATOM 961 O O . VAL A 1 119 ? 5.168 -9.674 -10.059 1.00 91.38 119 VAL A O 1
ATOM 964 N N . ARG A 1 120 ? 5.591 -7.707 -11.065 1.00 93.06 120 ARG A N 1
ATOM 965 C CA . ARG A 1 120 ? 5.787 -6.951 -9.824 1.00 93.06 120 ARG A CA 1
ATOM 966 C C . ARG A 1 120 ? 4.524 -6.915 -8.968 1.00 93.06 120 ARG A C 1
ATOM 968 O O . ARG A 1 120 ? 4.610 -7.192 -7.776 1.00 93.06 120 ARG A O 1
ATOM 975 N N . ILE A 1 121 ? 3.356 -6.652 -9.551 1.00 90.88 121 ILE A N 1
ATOM 976 C CA . ILE A 1 121 ? 2.076 -6.677 -8.824 1.00 90.88 121 ILE A CA 1
ATOM 977 C C . ILE A 1 121 ? 1.844 -8.068 -8.225 1.00 90.88 121 ILE A C 1
ATOM 979 O O . ILE A 1 121 ? 1.583 -8.200 -7.029 1.00 90.88 121 ILE A O 1
ATOM 983 N N . SER A 1 122 ? 2.029 -9.122 -9.023 1.00 91.94 122 SER A N 1
ATOM 984 C CA . SER A 1 122 ? 1.901 -10.508 -8.554 1.00 91.94 122 SER A CA 1
ATOM 985 C C . SER A 1 122 ? 2.865 -10.815 -7.401 1.00 91.94 122 SER A C 1
ATOM 987 O O . SER A 1 122 ? 2.501 -11.486 -6.428 1.00 91.94 122 SER A O 1
ATOM 989 N N . ARG A 1 123 ? 4.096 -10.294 -7.475 1.00 93.88 123 ARG A N 1
ATOM 990 C CA . ARG A 1 123 ? 5.097 -10.416 -6.415 1.00 93.88 123 ARG A CA 1
ATOM 991 C C . ARG A 1 123 ? 4.645 -9.709 -5.141 1.00 93.88 123 ARG A C 1
ATOM 993 O O . ARG A 1 123 ? 4.675 -10.347 -4.094 1.00 93.88 123 ARG A O 1
ATOM 1000 N N . ILE A 1 124 ? 4.155 -8.477 -5.245 1.00 95.50 124 ILE A N 1
ATOM 1001 C CA . ILE A 1 124 ? 3.645 -7.677 -4.124 1.00 95.50 124 ILE A CA 1
ATOM 1002 C C . ILE A 1 124 ? 2.501 -8.389 -3.393 1.00 95.50 124 ILE A C 1
ATOM 1004 O O . ILE A 1 124 ? 2.499 -8.427 -2.160 1.00 95.50 124 ILE A O 1
ATOM 1008 N N . VAL A 1 125 ? 1.562 -9.018 -4.111 1.00 93.81 125 VAL A N 1
ATOM 1009 C CA . VAL A 1 125 ? 0.514 -9.845 -3.475 1.00 93.81 125 VAL A CA 1
ATOM 1010 C C . VAL A 1 125 ? 1.154 -10.962 -2.656 1.00 93.81 125 VAL A C 1
ATOM 1012 O O . VAL A 1 125 ? 0.857 -11.131 -1.474 1.00 93.81 125 VAL A O 1
ATOM 1015 N N . SER A 1 126 ? 2.067 -11.712 -3.277 1.00 94.25 126 SER A N 1
ATOM 1016 C CA . SER A 1 126 ? 2.750 -12.834 -2.632 1.00 94.25 126 SER A CA 1
ATOM 1017 C C . SER A 1 126 ? 3.560 -12.396 -1.407 1.00 94.25 126 SER A C 1
ATOM 1019 O O . SER A 1 126 ? 3.559 -13.084 -0.389 1.00 94.25 126 SER A O 1
ATOM 1021 N N . GLU A 1 127 ? 4.239 -11.253 -1.486 1.00 95.62 127 GLU A N 1
ATOM 1022 C CA . GLU A 1 127 ? 5.007 -10.676 -0.384 1.00 95.62 127 GLU A CA 1
ATOM 1023 C C . GLU A 1 127 ? 4.097 -10.223 0.754 1.00 95.62 127 GLU A C 1
ATOM 1025 O O . GLU A 1 127 ? 4.365 -10.564 1.901 1.00 95.62 127 GLU A O 1
ATOM 1030 N N . THR A 1 128 ? 2.987 -9.549 0.444 1.00 95.56 128 THR A N 1
ATOM 1031 C CA . THR A 1 128 ? 2.005 -9.097 1.441 1.00 95.56 128 THR A CA 1
ATOM 1032 C C . THR A 1 128 ? 1.426 -10.275 2.224 1.00 95.56 128 THR A C 1
ATOM 1034 O O . THR A 1 128 ? 1.376 -10.234 3.451 1.00 95.56 128 THR A O 1
ATOM 1037 N N . VAL A 1 129 ? 1.058 -11.360 1.536 1.00 93.06 129 VAL A N 1
ATOM 1038 C CA . VAL A 1 129 ? 0.527 -12.574 2.181 1.00 93.06 129 VAL A CA 1
ATOM 1039 C C . VAL A 1 129 ? 1.582 -13.255 3.064 1.00 93.06 129 VAL A C 1
ATOM 1041 O O . VAL A 1 129 ? 1.266 -13.709 4.164 1.00 93.06 129 VAL A O 1
ATOM 1044 N N . ARG A 1 130 ? 2.849 -13.303 2.628 1.00 95.25 130 ARG A N 1
ATOM 1045 C CA . ARG A 1 130 ? 3.949 -13.945 3.380 1.00 95.25 130 ARG A CA 1
ATOM 1046 C C . ARG A 1 130 ? 4.336 -13.230 4.666 1.00 95.25 130 ARG A C 1
ATOM 1048 O O . ARG A 1 130 ? 5.028 -13.826 5.483 1.00 95.25 130 ARG A O 1
ATOM 1055 N N . LEU A 1 131 ? 3.890 -11.994 4.871 1.00 94.25 131 LEU A N 1
ATOM 1056 C CA . LEU A 1 131 ? 4.115 -11.298 6.137 1.00 94.25 131 LEU A CA 1
ATOM 1057 C C . LEU A 1 131 ? 3.381 -11.940 7.311 1.00 94.25 131 LEU A C 1
ATOM 1059 O O . LEU A 1 131 ? 3.688 -11.602 8.449 1.00 94.25 131 LEU A O 1
ATOM 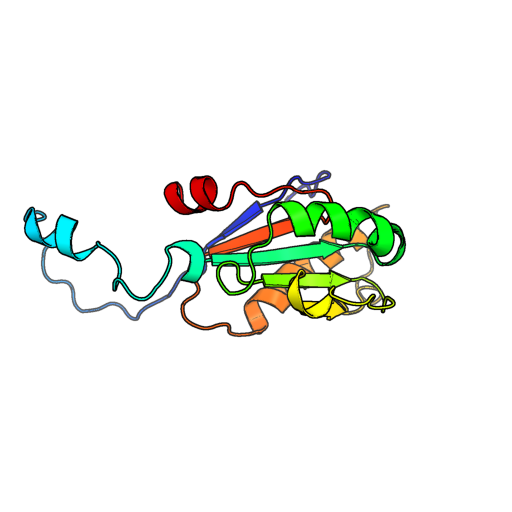1063 N N . GLY A 1 132 ? 2.427 -12.844 7.051 1.00 91.25 132 GLY A N 1
ATOM 1064 C CA . GLY A 1 132 ? 1.793 -13.632 8.105 1.00 91.25 132 GLY A CA 1
ATOM 1065 C C . GLY A 1 132 ? 1.033 -12.772 9.111 1.00 91.25 132 GLY A C 1
ATOM 1066 O O . GLY A 1 132 ? 0.978 -13.112 10.287 1.00 91.25 132 GLY A O 1
ATOM 1067 N N . MET A 1 133 ? 0.478 -11.640 8.661 1.00 90.44 133 MET A N 1
ATOM 1068 C CA . MET A 1 133 ? -0.302 -10.755 9.522 1.00 90.44 133 MET A CA 1
ATOM 1069 C C . MET A 1 133 ? -1.472 -11.530 10.133 1.00 90.44 133 MET A C 1
ATOM 1071 O O . MET A 1 133 ? -2.199 -12.245 9.444 1.00 90.44 133 MET A O 1
ATOM 1075 N N . GLU A 1 134 ? -1.660 -11.380 11.438 1.00 89.75 134 GLU A N 1
ATOM 1076 C CA . GLU A 1 134 ? -2.681 -12.127 12.159 1.00 89.75 134 GLU A CA 1
ATOM 1077 C C . GLU A 1 134 ? -4.088 -11.567 11.925 1.00 89.75 134 GLU A C 1
ATOM 1079 O O . GLU A 1 134 ? -4.300 -10.371 11.671 1.00 89.75 134 GLU A O 1
ATOM 1084 N N . ASN A 1 135 ? -5.077 -12.451 12.089 1.00 90.12 135 ASN A N 1
ATOM 1085 C CA . ASN A 1 135 ? -6.503 -12.131 12.029 1.00 90.12 135 ASN A CA 1
ATOM 1086 C C . ASN A 1 135 ? -6.951 -11.503 10.695 1.00 90.12 135 ASN A C 1
ATOM 1088 O O . ASN A 1 135 ? -7.919 -10.744 10.667 1.00 90.12 135 ASN A O 1
ATOM 1092 N N . VAL A 1 136 ? -6.272 -11.811 9.588 1.00 91.00 136 VAL A N 1
ATOM 1093 C CA . VAL A 1 136 ? -6.630 -11.335 8.245 1.00 91.00 136 VAL A CA 1
ATOM 1094 C C . VAL A 1 136 ? -7.639 -12.281 7.593 1.00 91.00 136 VAL A C 1
ATOM 1096 O O . VAL A 1 136 ? -7.476 -13.496 7.606 1.00 91.00 136 VAL A O 1
ATOM 1099 N N . ARG A 1 137 ? -8.688 -11.710 7.001 1.00 91.56 137 ARG A N 1
ATOM 1100 C CA . ARG A 1 137 ? -9.627 -12.403 6.102 1.00 91.56 137 ARG A CA 1
ATOM 1101 C C . ARG A 1 137 ? -9.490 -11.920 4.664 1.00 91.56 137 ARG A C 1
ATOM 1103 O O . ARG A 1 137 ? -9.675 -12.704 3.734 1.00 91.56 137 ARG A O 1
ATOM 1110 N N . TRP A 1 138 ? -9.186 -10.636 4.494 1.00 93.00 138 TRP A N 1
ATOM 1111 C CA . TRP A 1 138 ? -9.189 -9.964 3.203 1.00 93.00 138 TRP A CA 1
ATOM 1112 C C . TRP A 1 138 ? -7.906 -9.168 3.005 1.00 93.00 138 TRP A C 1
ATOM 1114 O O . TRP A 1 138 ? -7.521 -8.368 3.858 1.00 93.00 138 TRP A O 1
ATOM 1124 N N . PHE A 1 139 ? -7.281 -9.354 1.851 1.00 93.62 139 PHE A N 1
ATOM 1125 C CA . PHE A 1 139 ? -6.266 -8.454 1.330 1.00 93.62 139 PHE A CA 1
ATOM 1126 C C . PHE A 1 139 ? -6.905 -7.608 0.235 1.00 93.62 139 PHE A C 1
ATOM 1128 O O . PHE A 1 139 ? -7.507 -8.140 -0.693 1.00 93.62 139 PHE A O 1
ATOM 1135 N N . VAL A 1 140 ? -6.793 -6.295 0.350 1.00 94.56 140 VAL A N 1
ATOM 1136 C CA . VAL A 1 140 ? -7.280 -5.338 -0.639 1.00 94.56 140 VAL A CA 1
ATOM 1137 C C . VAL A 1 140 ? -6.056 -4.726 -1.294 1.00 94.56 140 VAL A C 1
ATOM 1139 O O . VAL A 1 140 ? -5.246 -4.088 -0.628 1.00 94.56 140 VAL A O 1
ATOM 1142 N N . MET A 1 141 ? -5.903 -4.950 -2.588 1.00 94.25 141 MET A N 1
ATOM 1143 C CA . MET A 1 141 ? -4.779 -4.459 -3.369 1.00 94.25 141 MET A CA 1
ATOM 1144 C C . MET A 1 141 ? -5.206 -3.229 -4.161 1.00 94.25 141 MET A C 1
ATOM 1146 O O . MET A 1 141 ? -6.324 -3.183 -4.675 1.00 94.25 141 MET A O 1
ATOM 1150 N N . GLY A 1 142 ? -4.324 -2.247 -4.278 1.00 92.56 142 GLY A N 1
ATOM 1151 C CA . GLY A 1 142 ? -4.537 -1.077 -5.127 1.00 92.56 142 GLY A CA 1
ATOM 1152 C C . GLY A 1 142 ? -3.242 -0.351 -5.428 1.00 92.56 142 GLY A C 1
ATOM 1153 O O . GLY A 1 142 ? -2.180 -0.756 -4.959 1.00 92.56 142 GLY A O 1
ATOM 1154 N N . ASP A 1 143 ? -3.362 0.726 -6.188 1.00 92.56 143 ASP A N 1
ATOM 1155 C CA . ASP A 1 143 ? -2.240 1.583 -6.553 1.00 92.56 143 ASP A CA 1
ATOM 1156 C C . ASP A 1 143 ? -2.232 2.864 -5.702 1.00 92.56 143 ASP A C 1
ATOM 1158 O O . ASP A 1 143 ? -3.172 3.163 -4.959 1.00 92.56 143 ASP A O 1
ATOM 1162 N N . ASP A 1 144 ? -1.155 3.637 -5.797 1.00 92.19 144 ASP A N 1
ATOM 1163 C CA . ASP A 1 144 ? -0.951 4.893 -5.067 1.00 92.19 144 ASP A CA 1
ATOM 1164 C C . ASP A 1 144 ? -1.830 6.069 -5.545 1.00 92.19 144 ASP A C 1
ATOM 1166 O O . ASP A 1 144 ? -1.846 7.124 -4.912 1.00 92.19 144 ASP A O 1
ATOM 1170 N N . ASP A 1 145 ? -2.602 5.895 -6.619 1.00 89.88 145 ASP A N 1
ATOM 1171 C CA . ASP A 1 145 ? -3.680 6.797 -7.054 1.00 89.88 145 ASP A CA 1
ATOM 1172 C C . ASP A 1 145 ? -5.092 6.262 -6.756 1.00 89.88 145 ASP A C 1
ATOM 1174 O O . ASP A 1 145 ? -6.085 6.875 -7.153 1.00 89.88 145 ASP A O 1
ATOM 1178 N N . THR A 1 146 ? -5.208 5.153 -6.019 1.00 89.81 146 THR A N 1
ATOM 1179 C CA . THR A 1 146 ? -6.503 4.600 -5.608 1.00 89.81 146 THR A CA 1
ATOM 1180 C C . THR A 1 146 ? -6.973 5.204 -4.283 1.00 89.81 146 THR A C 1
ATOM 1182 O O . THR A 1 146 ? -6.249 5.234 -3.285 1.00 89.81 146 THR A O 1
ATOM 1185 N N . PHE A 1 147 ? -8.234 5.637 -4.248 1.00 89.88 147 PHE A N 1
ATOM 1186 C CA . PHE A 1 147 ? -8.896 6.117 -3.038 1.00 89.88 147 PHE A CA 1
ATOM 1187 C C . PHE A 1 147 ? -9.872 5.065 -2.502 1.00 89.88 147 PHE A C 1
ATOM 1189 O O . PHE A 1 147 ? -10.834 4.699 -3.179 1.00 89.88 147 PHE A O 1
ATOM 1196 N N . PHE A 1 148 ? -9.659 4.597 -1.270 1.00 90.56 148 PHE A N 1
ATOM 1197 C CA . PHE A 1 148 ? -10.530 3.600 -0.647 1.00 90.56 148 PHE A CA 1
ATOM 1198 C C . PHE A 1 148 ? -11.564 4.247 0.274 1.00 90.56 148 PHE A C 1
ATOM 1200 O O . PHE A 1 148 ? -11.234 4.886 1.272 1.00 90.56 148 PHE A O 1
ATOM 1207 N N . LEU A 1 149 ? -12.844 3.992 -0.006 1.00 90.56 149 LEU A N 1
ATOM 1208 C CA . LEU A 1 149 ? -13.944 4.271 0.920 1.00 90.56 149 LEU A CA 1
ATOM 1209 C C . LEU A 1 149 ? -14.024 3.155 1.965 1.00 90.56 149 LEU A C 1
ATOM 1211 O O . LEU A 1 149 ? -14.915 2.308 1.915 1.00 90.56 149 LEU A O 1
ATOM 1215 N N . THR A 1 150 ? -13.060 3.131 2.886 1.00 88.38 150 THR A N 1
ATOM 1216 C CA . THR A 1 150 ? -12.821 2.019 3.820 1.00 88.38 150 THR A CA 1
ATOM 1217 C C . THR A 1 150 ? -14.074 1.565 4.574 1.00 88.38 150 THR A C 1
ATOM 1219 O O . THR A 1 150 ? -14.323 0.366 4.684 1.00 88.38 150 THR A O 1
ATOM 1222 N N . GLU A 1 151 ? -14.902 2.500 5.046 1.00 85.94 151 GLU A N 1
ATOM 1223 C CA . GLU A 1 151 ? -16.142 2.175 5.763 1.00 85.94 151 GLU A CA 1
ATOM 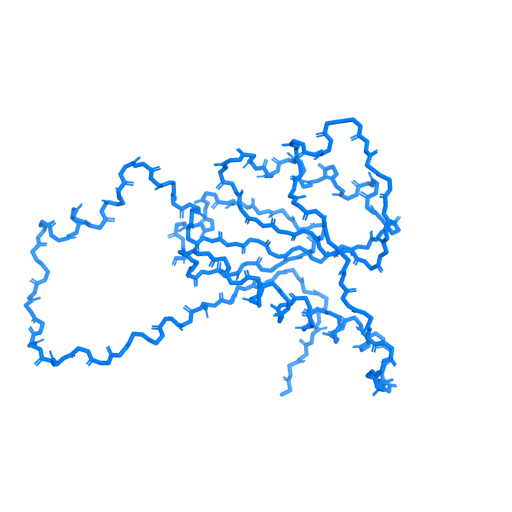1224 C C . GLU A 1 151 ? -17.161 1.437 4.894 1.00 85.94 151 GLU A C 1
ATOM 1226 O O . GLU A 1 151 ? -17.862 0.548 5.373 1.00 85.94 151 GLU A O 1
ATOM 1231 N N . ASN A 1 152 ? -17.250 1.802 3.617 1.00 88.62 152 ASN A N 1
ATOM 1232 C CA . ASN A 1 152 ? -18.162 1.160 2.677 1.00 88.62 152 ASN A CA 1
ATOM 1233 C C . ASN A 1 152 ? -17.594 -0.173 2.209 1.00 88.62 152 ASN A C 1
ATOM 1235 O O . ASN A 1 152 ? -18.326 -1.156 2.135 1.00 88.62 152 ASN A O 1
ATOM 1239 N N . LEU A 1 153 ? -16.285 -0.219 1.962 1.00 86.19 153 LEU A N 1
ATOM 1240 C CA . LEU A 1 153 ? -15.594 -1.428 1.548 1.00 86.19 153 LEU A CA 1
ATOM 1241 C C . LEU A 1 153 ? -15.769 -2.546 2.578 1.00 86.19 153 LEU A C 1
ATOM 1243 O O . LEU A 1 153 ? -16.113 -3.663 2.221 1.00 86.19 153 LEU A O 1
ATOM 1247 N N . VAL A 1 154 ? -15.597 -2.252 3.866 1.00 85.06 154 VAL A N 1
ATOM 1248 C CA . VAL A 1 154 ? -15.724 -3.282 4.905 1.00 85.06 154 VAL A CA 1
ATOM 1249 C C . VAL A 1 154 ? -17.164 -3.769 5.090 1.00 85.06 154 VAL A C 1
ATOM 1251 O O . VAL A 1 154 ? -17.366 -4.898 5.516 1.00 85.06 154 VAL A O 1
ATOM 1254 N N . LYS A 1 155 ? -18.179 -2.970 4.745 1.00 84.06 155 LYS A N 1
ATOM 1255 C CA . LYS A 1 155 ? -19.584 -3.414 4.816 1.00 84.06 155 LYS A CA 1
ATOM 1256 C C . LYS A 1 155 ? -19.926 -4.479 3.773 1.00 84.06 155 LYS A C 1
ATOM 1258 O O . LYS A 1 155 ? -20.899 -5.202 3.960 1.00 84.06 155 LYS A O 1
ATOM 1263 N N . VAL A 1 156 ? -19.162 -4.552 2.682 1.00 83.50 156 VAL A N 1
ATOM 1264 C CA . VAL A 1 156 ? -19.414 -5.477 1.565 1.00 83.50 156 VAL A CA 1
ATOM 1265 C C . VAL A 1 156 ? -18.441 -6.666 1.521 1.00 83.50 156 VAL A C 1
ATOM 1267 O O . VAL A 1 156 ? -18.560 -7.504 0.629 1.00 83.50 156 VAL A O 1
ATOM 1270 N N . LEU A 1 157 ? -17.500 -6.754 2.473 1.00 80.50 157 LEU A N 1
ATOM 1271 C CA . LEU A 1 157 ? -16.501 -7.826 2.628 1.00 80.50 157 LEU A CA 1
ATOM 1272 C C . LEU A 1 157 ? -16.761 -8.671 3.890 1.00 80.50 157 LEU A C 1
ATOM 1274 O O . LEU A 1 157 ? -16.432 -9.884 3.903 1.00 80.50 157 LEU A O 1
#

Radius of gyration: 18.52 Å; Cα contacts (8 Å, |Δi|>4): 196; chains: 1; bounding box: 47×48×45 Å

pLDDT: mean 79.64, std 20.28, range [24.64, 97.94]

Solvent-accessible surface area (backbone atoms only — not comparable to full-atom values): 9830 Å² total; per-residue (Å²): 135,85,82,80,61,92,64,88,46,51,78,44,74,56,80,79,82,67,76,86,69,84,86,71,84,87,71,80,85,51,74,67,54,67,58,64,66,57,58,65,92,88,56,60,82,45,56,32,39,33,38,42,29,46,40,51,46,90,52,35,87,64,34,51,59,60,43,48,74,60,53,41,75,96,54,58,47,47,37,35,32,18,73,47,91,72,86,84,58,93,64,42,83,66,47,46,64,55,78,43,68,46,78,88,56,82,87,61,88,62,93,52,91,68,41,62,57,54,53,43,53,55,46,47,53,55,52,60,61,68,66,63,68,75,72,57,42,34,39,39,37,32,39,48,87,58,83,62,60,60,76,61,53,56,75,78,107